Protein AF-A0A3C0JPP4-F1 (afdb_monomer_lite)

Radius of gyration: 12.52 Å; chains: 1; bounding box: 26×28×29 Å

Secondary structure (DSSP, 8-state):
--SSS-TT-HHHHHHTTTTSTTSSS---TT-HHHHT--STTHHHHHHHHHHHHT--TTPPTT--EEEEE-SSSS-EEEEE-

Structure (mmCIF, N/CA/C/O backbone):
data_AF-A0A3C0JPP4-F1
#
_entry.id   AF-A0A3C0JPP4-F1
#
loop_
_atom_site.group_PDB
_atom_site.id
_atom_site.type_symbol
_atom_site.label_atom_id
_atom_site.label_alt_id
_atom_site.label_comp_id
_atom_site.label_asym_id
_atom_site.label_entity_id
_atom_site.label_seq_id
_atom_site.pdbx_PDB_ins_code
_atom_site.Cartn_x
_atom_site.Cartn_y
_atom_site.Cartn_z
_atom_site.occupancy
_atom_site.B_iso_or_equiv
_atom_site.auth_seq_id
_atom_site.auth_comp_id
_atom_site.auth_asym_id
_atom_site.auth_atom_id
_atom_site.pdbx_PDB_model_num
ATOM 1 N N . ASP A 1 1 ? -2.995 1.798 -14.397 1.00 73.44 1 ASP A N 1
ATOM 2 C CA . ASP A 1 1 ? -3.198 3.088 -13.716 1.00 73.44 1 ASP A CA 1
ATOM 3 C C . ASP A 1 1 ? -4.613 3.080 -13.158 1.00 73.44 1 ASP A C 1
ATOM 5 O O . ASP A 1 1 ? -5.554 2.972 -13.937 1.00 73.44 1 ASP A O 1
ATOM 9 N N . TYR A 1 2 ? -4.741 3.007 -11.832 1.00 88.00 2 TYR A N 1
ATOM 10 C CA . TYR A 1 2 ? -5.997 2.703 -11.125 1.00 88.00 2 TYR A CA 1
ATOM 11 C C . TYR A 1 2 ? -6.777 3.956 -10.704 1.00 88.00 2 TYR A C 1
ATOM 13 O O . TYR A 1 2 ? -7.817 3.847 -10.061 1.00 88.00 2 TYR A O 1
ATOM 21 N N . GLY A 1 3 ? -6.295 5.143 -11.083 1.00 92.75 3 GLY A N 1
ATOM 22 C CA . GLY A 1 3 ? -6.975 6.411 -10.811 1.00 92.75 3 GLY A CA 1
ATOM 23 C C . GLY A 1 3 ? -6.805 6.935 -9.384 1.00 92.75 3 GLY A C 1
ATOM 24 O O . GLY A 1 3 ? -7.532 7.840 -8.995 1.00 92.75 3 GLY A O 1
ATOM 25 N N . PHE A 1 4 ? -5.854 6.396 -8.615 1.00 94.12 4 PHE A N 1
ATOM 26 C CA . PHE A 1 4 ? -5.534 6.879 -7.265 1.00 94.12 4 PHE A CA 1
ATOM 27 C C . PHE A 1 4 ? -4.829 8.245 -7.260 1.00 94.12 4 PHE A C 1
ATOM 29 O O . PHE A 1 4 ? -4.953 9.004 -6.307 1.00 94.12 4 PHE A O 1
ATOM 36 N N . CYS A 1 5 ? -4.124 8.581 -8.341 1.00 94.69 5 CYS A N 1
ATOM 37 C CA . CYS A 1 5 ? -3.504 9.885 -8.569 1.00 94.69 5 CYS A CA 1
ATOM 38 C C . CYS A 1 5 ? -3.634 10.277 -10.046 1.00 94.69 5 CYS A C 1
ATOM 40 O O . CYS A 1 5 ? -3.909 9.419 -10.89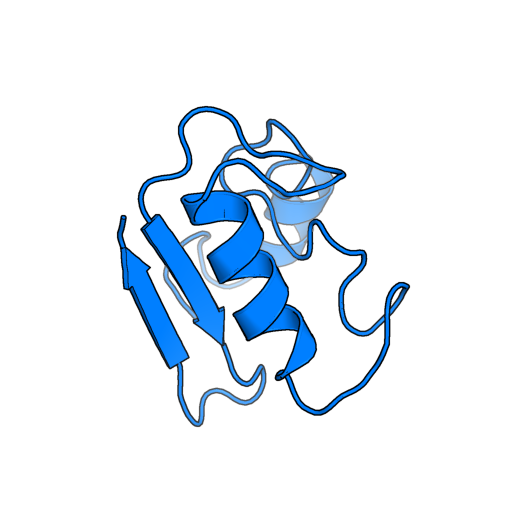3 1.00 94.69 5 CYS A O 1
ATOM 42 N N . GLN A 1 6 ? -3.414 11.552 -10.390 1.00 95.88 6 GLN A N 1
ATOM 43 C CA . GLN A 1 6 ? -3.372 11.933 -11.802 1.00 95.88 6 GLN A CA 1
ATOM 44 C C . GLN A 1 6 ? -2.085 11.431 -12.466 1.00 95.88 6 GLN A C 1
ATOM 46 O O . GLN A 1 6 ? -1.089 11.074 -11.827 1.00 95.88 6 GLN A O 1
ATOM 51 N N . ARG A 1 7 ? -2.095 11.413 -13.800 1.00 95.50 7 ARG A N 1
ATOM 52 C CA . ARG A 1 7 ? -0.948 10.970 -14.587 1.00 95.50 7 ARG A CA 1
ATOM 53 C C . ARG A 1 7 ? 0.272 11.848 -14.302 1.00 95.50 7 ARG A C 1
ATOM 55 O O . ARG A 1 7 ? 0.256 13.039 -14.586 1.00 95.50 7 ARG A O 1
ATOM 62 N N . GLY A 1 8 ? 1.350 11.223 -13.829 1.00 96.12 8 GLY A N 1
ATOM 63 C CA . GLY A 1 8 ? 2.595 11.909 -13.465 1.00 96.12 8 GLY A CA 1
ATOM 64 C C . GLY A 1 8 ? 2.688 12.313 -11.991 1.00 96.12 8 GLY A C 1
ATOM 65 O O . GLY A 1 8 ? 3.757 12.731 -11.562 1.00 96.12 8 GLY A O 1
ATOM 66 N N . GLU A 1 9 ? 1.628 12.121 -11.203 1.00 96.94 9 GLU A N 1
ATOM 67 C CA . GLU A 1 9 ? 1.590 12.504 -9.783 1.00 96.94 9 GLU A CA 1
ATOM 68 C C . GLU A 1 9 ? 1.930 11.354 -8.824 1.00 96.94 9 GLU A C 1
ATOM 70 O O . GLU A 1 9 ? 1.875 11.529 -7.613 1.00 96.94 9 GLU A O 1
ATOM 75 N N . GLY A 1 10 ? 2.333 10.184 -9.334 1.00 95.94 10 GLY A N 1
ATOM 76 C CA . GLY A 1 10 ? 2.652 9.025 -8.491 1.00 95.94 10 GLY A CA 1
ATOM 77 C C . GLY A 1 10 ? 3.824 9.255 -7.528 1.00 95.94 10 GLY A C 1
ATOM 78 O O . GLY A 1 10 ? 3.791 8.760 -6.409 1.00 95.94 10 GLY A O 1
ATOM 79 N N . GLY A 1 11 ? 4.837 10.033 -7.933 1.00 97.44 11 GLY A N 1
ATOM 80 C CA . GLY A 1 11 ? 5.951 10.415 -7.054 1.00 97.44 11 GLY A CA 1
ATOM 81 C C . GLY A 1 11 ? 5.471 11.248 -5.861 1.00 97.44 11 GLY A C 1
ATOM 82 O O . GLY A 1 11 ? 5.568 10.767 -4.734 1.00 97.44 11 GLY A O 1
ATOM 83 N N . PRO A 1 12 ? 4.868 12.429 -6.101 1.00 97.81 12 PRO A N 1
ATOM 84 C CA . PRO A 1 12 ? 4.258 13.237 -5.045 1.00 97.81 12 PRO A CA 1
ATOM 85 C C . PRO A 1 12 ? 3.258 12.469 -4.169 1.00 97.81 12 PRO A C 1
ATOM 87 O O . PRO A 1 12 ? 3.296 12.592 -2.951 1.00 97.81 12 PRO A O 1
ATOM 90 N N . PHE A 1 13 ? 2.412 11.616 -4.761 1.00 97.56 13 PHE A N 1
ATOM 91 C CA . PHE A 1 13 ? 1.449 10.796 -4.016 1.00 97.56 13 PHE A CA 1
ATOM 92 C C . PHE A 1 13 ? 2.133 9.903 -2.968 1.00 97.56 13 PHE A C 1
ATOM 94 O O . PHE A 1 13 ? 1.650 9.778 -1.843 1.00 97.56 13 PHE A O 1
ATOM 101 N N . VAL A 1 14 ? 3.274 9.304 -3.319 1.00 97.62 14 VAL A N 1
ATOM 102 C CA . VAL A 1 14 ? 4.079 8.495 -2.395 1.00 97.62 14 VAL A CA 1
ATOM 103 C C . VAL A 1 14 ? 4.835 9.371 -1.392 1.00 97.62 14 VAL A C 1
ATOM 105 O O . VAL A 1 14 ? 4.825 9.058 -0.206 1.00 97.62 14 VAL A O 1
ATOM 108 N N . GLU A 1 15 ? 5.452 10.471 -1.834 1.00 98.06 15 GLU A N 1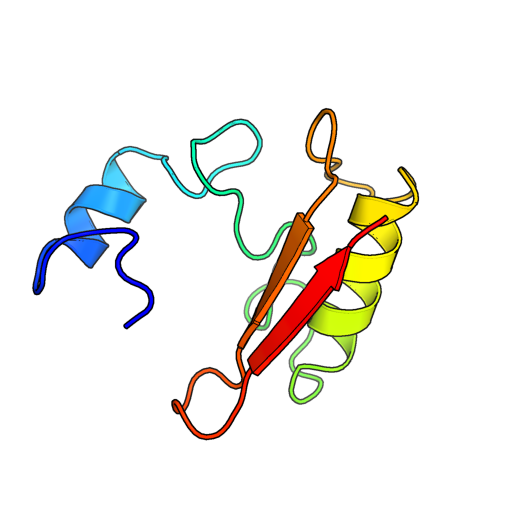
ATOM 109 C CA . GLU A 1 15 ? 6.216 11.391 -0.968 1.00 98.06 15 GLU A CA 1
ATOM 110 C C . GLU A 1 15 ? 5.359 12.033 0.133 1.00 98.06 15 GLU A C 1
ATOM 112 O O . GLU A 1 15 ? 5.852 12.291 1.230 1.00 98.06 15 GLU A O 1
ATOM 117 N N . GLU A 1 16 ? 4.067 12.247 -0.126 1.00 97.75 16 GLU A N 1
ATOM 118 C CA . GLU A 1 16 ? 3.093 12.738 0.856 1.00 97.75 16 GLU A CA 1
ATOM 119 C C . GLU A 1 16 ? 2.675 11.677 1.895 1.00 97.75 16 GLU A C 1
ATOM 121 O O . GLU A 1 16 ? 1.864 11.962 2.775 1.00 97.75 16 GLU A O 1
ATOM 126 N N . GLY A 1 17 ? 3.207 10.453 1.813 1.00 98.06 17 GLY A N 1
ATOM 127 C CA . GLY A 1 17 ? 2.931 9.372 2.761 1.00 98.06 17 GLY A CA 1
ATOM 128 C C . GLY A 1 17 ? 1.564 8.709 2.571 1.00 98.06 17 GLY A C 1
ATOM 129 O O . GLY A 1 17 ? 1.087 7.996 3.452 1.00 98.06 17 GLY A O 1
ATOM 130 N N . ARG A 1 18 ? 0.903 8.908 1.424 1.00 98.12 18 ARG A N 1
ATOM 131 C CA . ARG A 1 18 ? -0.454 8.376 1.193 1.00 98.12 18 ARG A CA 1
ATOM 132 C C . ARG A 1 18 ? -0.512 6.852 1.114 1.00 98.12 18 ARG A C 1
ATOM 134 O O . ARG A 1 18 ? -1.590 6.292 1.291 1.00 98.12 18 ARG A O 1
ATOM 141 N N . ILE A 1 19 ? 0.624 6.198 0.869 1.00 98.06 19 ILE A N 1
ATOM 142 C CA . ILE A 1 19 ? 0.740 4.734 0.806 1.00 98.06 19 ILE A CA 1
ATOM 143 C C . ILE A 1 19 ? 1.175 4.079 2.122 1.00 98.06 19 ILE A C 1
ATOM 145 O O . ILE A 1 19 ? 1.267 2.853 2.192 1.00 98.06 19 ILE A O 1
ATOM 149 N N . GLU A 1 20 ? 1.476 4.884 3.141 1.00 98.12 20 GLU A N 1
ATOM 150 C CA . GLU A 1 20 ? 1.936 4.405 4.443 1.00 98.12 20 GLU A CA 1
ATOM 151 C C . GLU A 1 20 ? 0.824 3.659 5.191 1.00 98.12 20 GLU A C 1
ATOM 153 O O . GLU A 1 20 ? -0.366 3.762 4.873 1.00 98.12 20 GLU A O 1
ATOM 158 N N . LEU A 1 21 ? 1.194 2.932 6.246 1.00 97.62 21 LEU A N 1
ATOM 159 C CA . LEU A 1 21 ? 0.204 2.377 7.164 1.00 97.62 21 LEU A CA 1
ATOM 160 C C . LEU A 1 21 ? -0.554 3.522 7.861 1.00 97.62 21 LEU A C 1
ATOM 162 O O . LEU A 1 21 ? 0.049 4.344 8.547 1.00 97.62 21 LEU A O 1
ATOM 166 N N . GLY A 1 22 ? -1.877 3.570 7.678 1.00 96.38 22 GLY A N 1
ATOM 167 C CA . GLY A 1 22 ? -2.723 4.688 8.123 1.00 96.38 22 GLY A CA 1
ATOM 168 C C . GLY A 1 22 ? -2.832 5.841 7.115 1.00 96.38 22 GLY A C 1
ATOM 169 O O . GLY A 1 22 ? -3.534 6.815 7.387 1.00 96.38 22 GLY A O 1
ATOM 170 N N . GLY A 1 23 ? -2.166 5.732 5.961 1.00 96.94 23 GLY A N 1
ATOM 171 C CA . GLY A 1 23 ? -2.354 6.616 4.815 1.00 96.94 23 GLY A CA 1
ATOM 172 C C . GLY A 1 23 ? -3.688 6.382 4.099 1.00 96.94 23 GLY A C 1
ATOM 173 O O . GLY A 1 23 ? -4.507 5.556 4.497 1.00 96.94 23 GLY A O 1
ATOM 174 N N . GLU A 1 24 ? -3.898 7.123 3.012 1.00 96.12 24 GLU A N 1
ATOM 175 C CA . GLU A 1 24 ? -5.126 7.071 2.210 1.00 96.12 24 GLU A CA 1
ATOM 176 C C . GLU A 1 24 ? -5.344 5.689 1.576 1.00 96.12 24 GLU A C 1
ATOM 178 O O . GLU A 1 24 ? -6.460 5.171 1.574 1.00 96.12 24 GLU A O 1
ATOM 183 N N . ILE A 1 25 ? -4.275 5.082 1.051 1.00 96.38 25 ILE A N 1
ATOM 184 C CA . ILE A 1 25 ? -4.310 3.774 0.391 1.00 96.38 25 ILE A CA 1
ATOM 185 C C . ILE A 1 25 ? -3.060 2.996 0.806 1.00 96.38 25 ILE A C 1
ATOM 187 O O . ILE A 1 25 ? -2.070 3.034 0.080 1.00 96.38 25 ILE A O 1
ATOM 191 N N . PRO A 1 26 ? -3.065 2.297 1.955 1.00 98.06 26 PRO A N 1
ATOM 192 C CA . PRO A 1 26 ? -1.906 1.525 2.395 1.00 98.06 26 PRO A CA 1
ATOM 193 C C . PRO A 1 26 ? -1.482 0.484 1.346 1.00 98.06 26 PRO A C 1
ATOM 195 O O . PRO A 1 26 ? -2.306 -0.308 0.881 1.00 98.06 26 PRO A O 1
ATOM 198 N N . VAL A 1 27 ? -0.198 0.469 0.971 1.00 97.19 27 VAL A N 1
ATOM 199 C CA . VAL A 1 27 ? 0.351 -0.418 -0.076 1.00 97.19 27 VAL A CA 1
ATOM 200 C C . VAL A 1 27 ? 1.435 -1.326 0.497 1.00 97.19 27 VAL A C 1
ATOM 202 O O . VAL A 1 27 ? 2.273 -0.884 1.275 1.00 97.19 27 VAL A O 1
ATOM 205 N N . ASN A 1 28 ? 1.469 -2.590 0.053 1.00 97.44 28 ASN A N 1
ATOM 206 C CA . ASN A 1 28 ? 2.527 -3.553 0.382 1.00 97.44 28 ASN A CA 1
ATOM 207 C C . ASN A 1 28 ? 2.784 -3.679 1.898 1.00 97.44 28 ASN A C 1
ATOM 209 O O . ASN A 1 28 ? 3.934 -3.706 2.329 1.00 97.44 28 ASN A O 1
ATOM 213 N N . THR A 1 29 ? 1.726 -3.780 2.709 1.00 98.38 29 THR A N 1
ATOM 214 C CA . THR A 1 29 ? 1.792 -3.820 4.186 1.00 98.38 29 THR A CA 1
ATOM 215 C C . THR A 1 29 ? 2.652 -4.957 4.747 1.00 98.38 29 THR A C 1
ATOM 217 O O . THR A 1 29 ? 3.193 -4.832 5.841 1.00 98.38 29 THR A O 1
ATOM 220 N N . SER A 1 30 ? 2.847 -6.046 3.996 1.00 97.75 30 SER A N 1
ATOM 221 C CA . SER A 1 30 ? 3.777 -7.127 4.351 1.00 97.75 30 SER A CA 1
ATOM 222 C C . SER A 1 30 ? 5.257 -6.803 4.091 1.00 97.75 30 SER A C 1
ATOM 224 O O . SER A 1 30 ? 6.131 -7.537 4.544 1.00 97.75 30 SER A O 1
ATOM 226 N N . GLY A 1 31 ? 5.549 -5.738 3.339 1.00 97.44 31 GLY A N 1
ATOM 227 C CA . GLY A 1 31 ? 6.871 -5.387 2.812 1.00 97.44 31 GLY A CA 1
ATOM 228 C C . GLY A 1 31 ? 7.005 -5.546 1.291 1.00 97.44 31 GLY A C 1
ATOM 229 O O . GLY A 1 31 ? 8.002 -5.114 0.707 1.00 97.44 31 GLY A O 1
ATOM 230 N N . GLY A 1 32 ? 6.014 -6.137 0.617 1.00 96.25 32 GLY A N 1
ATOM 231 C CA . GLY A 1 32 ? 6.012 -6.235 -0.844 1.00 96.25 32 GLY A CA 1
ATOM 232 C C . GLY A 1 32 ? 7.129 -7.120 -1.409 1.00 96.25 32 GLY A C 1
ATOM 233 O O . GLY A 1 32 ? 7.829 -7.839 -0.697 1.00 96.25 32 GLY A O 1
ATOM 234 N N . HIS A 1 33 ? 7.363 -7.021 -2.717 1.00 95.06 33 HIS A N 1
ATOM 235 C CA . HIS A 1 33 ? 8.495 -7.703 -3.357 1.00 95.06 33 HIS A CA 1
ATOM 236 C C . HIS A 1 33 ? 9.869 -7.213 -2.871 1.00 95.06 33 HIS A C 1
ATOM 238 O O . HIS A 1 33 ? 10.850 -7.937 -3.027 1.00 95.06 33 HIS A O 1
ATOM 244 N N . LEU A 1 34 ? 9.948 -6.001 -2.311 1.00 96.19 34 LEU A N 1
ATOM 245 C CA . LEU A 1 34 ? 11.208 -5.383 -1.895 1.00 96.19 34 LEU A CA 1
ATOM 246 C C . LEU A 1 34 ? 11.698 -5.879 -0.530 1.00 96.19 34 LEU A C 1
ATOM 248 O O . LEU A 1 34 ? 12.906 -6.022 -0.354 1.00 96.19 34 LEU A O 1
ATOM 252 N N . SER A 1 35 ? 10.785 -6.158 0.407 1.00 97.38 35 SER A N 1
ATOM 253 C CA . SER A 1 35 ? 11.149 -6.456 1.800 1.00 97.38 35 SER A CA 1
ATOM 254 C C . SER A 1 35 ? 10.548 -7.752 2.353 1.00 97.38 35 SER A C 1
ATOM 256 O O . SER A 1 35 ? 11.079 -8.272 3.330 1.00 97.38 35 SER A O 1
ATOM 258 N N . GLU A 1 36 ? 9.480 -8.296 1.755 1.00 97.19 36 GLU A N 1
ATOM 259 C CA . GLU A 1 36 ? 8.918 -9.593 2.162 1.00 97.19 36 GLU A CA 1
ATOM 260 C C . GLU A 1 36 ? 9.558 -10.731 1.356 1.00 97.19 36 GLU A C 1
ATOM 262 O O . GLU A 1 36 ? 10.396 -11.478 1.858 1.00 97.19 36 GLU A O 1
ATOM 267 N N . ALA A 1 37 ? 9.143 -10.870 0.095 1.00 96.69 37 ALA A N 1
ATOM 268 C CA . ALA A 1 37 ? 9.641 -11.857 -0.854 1.00 96.69 37 ALA A CA 1
ATOM 269 C C . ALA A 1 37 ? 9.093 -11.568 -2.258 1.00 96.69 37 ALA A C 1
ATOM 271 O O . ALA A 1 37 ? 7.953 -11.121 -2.419 1.00 96.69 37 ALA A O 1
ATOM 272 N N . TYR A 1 38 ? 9.866 -11.915 -3.289 1.00 94.81 38 TYR A N 1
ATOM 273 C CA . TYR A 1 38 ? 9.387 -11.929 -4.670 1.00 94.81 38 TYR A CA 1
ATOM 274 C C . TYR A 1 38 ? 8.855 -13.320 -5.046 1.00 94.81 38 TYR A C 1
ATOM 276 O O . TYR A 1 38 ? 9.592 -14.163 -5.554 1.00 94.81 38 TYR A O 1
ATOM 284 N N . LEU A 1 39 ? 7.567 -13.564 -4.777 1.00 93.00 39 LEU A N 1
ATOM 285 C CA . LEU A 1 39 ? 6.871 -14.827 -5.074 1.00 93.00 39 LEU A CA 1
ATOM 286 C C . LEU A 1 39 ? 5.775 -14.644 -6.132 1.00 93.00 39 LEU A C 1
ATOM 288 O O . LEU A 1 39 ? 4.670 -15.167 -5.991 1.00 93.00 39 LEU A O 1
ATOM 292 N N . GLN A 1 40 ? 6.079 -13.869 -7.178 1.00 90.06 40 GLN A N 1
ATOM 293 C CA . GLN A 1 40 ? 5.177 -13.613 -8.310 1.00 90.06 40 GLN A CA 1
ATOM 294 C C . GLN A 1 40 ? 3.756 -13.200 -7.867 1.00 90.06 40 GLN A C 1
ATOM 296 O O . GLN A 1 40 ? 2.762 -13.675 -8.408 1.00 90.06 40 GLN A O 1
ATOM 301 N N . GLY A 1 41 ? 3.657 -12.352 -6.837 1.00 89.38 41 GLY A N 1
ATOM 302 C CA . GLY A 1 41 ? 2.386 -11.829 -6.326 1.00 89.38 41 GLY A CA 1
ATOM 303 C C . GLY A 1 41 ? 1.599 -12.761 -5.396 1.00 89.38 41 GLY A C 1
ATOM 304 O O . GLY A 1 41 ? 0.656 -12.301 -4.753 1.00 89.38 41 GLY A O 1
ATOM 305 N N . MET A 1 42 ? 1.981 -14.033 -5.231 1.00 94.12 42 MET A N 1
ATOM 306 C CA . MET A 1 42 ? 1.240 -14.961 -4.359 1.00 94.12 42 MET A CA 1
ATOM 307 C C . MET A 1 42 ? 1.218 -14.499 -2.897 1.00 94.12 42 MET A C 1
ATOM 309 O O . MET A 1 42 ? 0.192 -14.605 -2.226 1.00 94.12 42 MET A O 1
ATOM 313 N N . ASN A 1 43 ? 2.324 -13.934 -2.412 1.00 95.44 43 ASN A N 1
ATOM 314 C CA . ASN A 1 43 ? 2.404 -13.338 -1.080 1.00 95.44 43 ASN A CA 1
ATOM 315 C C . ASN A 1 43 ? 1.504 -12.101 -0.924 1.00 95.44 43 ASN A C 1
ATOM 317 O O . ASN A 1 43 ? 0.916 -11.925 0.137 1.00 95.44 43 ASN A O 1
ATOM 321 N N . GLN A 1 44 ? 1.301 -11.312 -1.985 1.00 96.94 44 GLN A N 1
ATOM 322 C CA . GLN A 1 44 ? 0.398 -10.153 -1.952 1.00 96.94 44 GLN A CA 1
ATOM 323 C C . GLN A 1 44 ? -1.067 -10.578 -1.803 1.00 96.94 44 GLN A C 1
ATOM 325 O O . GLN A 1 44 ? -1.820 -9.973 -1.043 1.00 96.94 44 GLN A O 1
ATOM 330 N N . ILE A 1 45 ? -1.465 -11.672 -2.462 1.00 97.12 45 ILE A N 1
ATOM 331 C CA . ILE A 1 45 ? -2.808 -12.251 -2.297 1.00 97.12 45 ILE A CA 1
ATOM 332 C C . ILE A 1 45 ? -3.013 -12.721 -0.854 1.00 97.12 45 ILE A C 1
ATOM 334 O O . ILE A 1 45 ? -4.051 -12.445 -0.253 1.00 97.12 45 ILE A O 1
ATOM 338 N N . ILE A 1 46 ? -2.021 -13.413 -0.285 1.00 97.88 46 ILE A N 1
ATOM 339 C CA . ILE A 1 46 ? -2.072 -13.869 1.109 1.00 97.88 46 ILE A CA 1
ATOM 340 C C . ILE A 1 46 ? -2.184 -12.672 2.058 1.00 97.88 46 ILE A C 1
ATOM 342 O O . ILE A 1 46 ? -2.996 -12.711 2.980 1.00 97.88 46 ILE A O 1
ATOM 346 N N . GLU A 1 47 ? -1.410 -11.613 1.826 1.00 98.44 47 GLU A N 1
ATOM 347 C CA . GLU A 1 47 ? -1.441 -10.415 2.662 1.00 98.44 47 GLU A CA 1
ATOM 348 C C . GLU 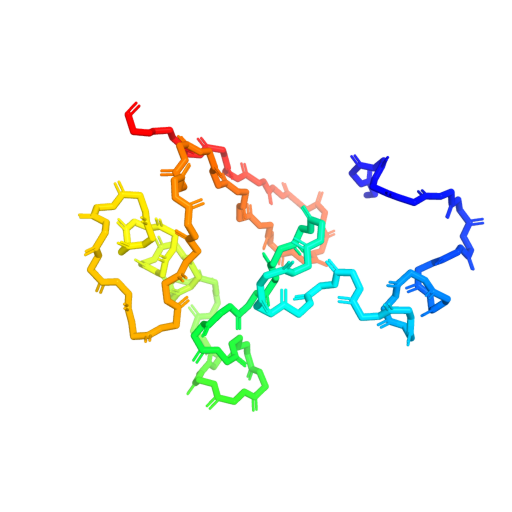A 1 47 ? -2.799 -9.712 2.610 1.00 98.44 47 GLU A C 1
ATOM 350 O O . GLU A 1 47 ? -3.365 -9.418 3.660 1.00 98.44 47 GLU A O 1
ATOM 355 N N . VAL A 1 48 ? -3.400 -9.535 1.429 1.00 98.38 48 VAL A N 1
ATOM 356 C CA . VAL A 1 48 ? -4.757 -8.969 1.341 1.00 98.38 48 VAL A CA 1
ATOM 357 C C . VAL A 1 48 ? -5.775 -9.842 2.082 1.00 98.38 48 VAL A C 1
ATOM 359 O O . VAL A 1 48 ? -6.633 -9.322 2.793 1.00 98.38 48 VAL A O 1
ATOM 362 N N . VAL A 1 49 ? -5.668 -11.173 1.996 1.00 98.50 49 VAL A N 1
ATOM 363 C CA . VAL A 1 49 ? -6.537 -12.076 2.771 1.00 98.50 49 VAL A CA 1
ATOM 364 C C . VAL A 1 49 ? -6.330 -11.904 4.281 1.00 98.50 49 VAL A C 1
ATOM 366 O O . VAL A 1 49 ? -7.316 -11.918 5.019 1.00 98.50 49 VAL A O 1
ATOM 369 N N . ARG A 1 50 ? -5.089 -11.724 4.756 1.00 98.62 50 ARG A N 1
ATOM 370 C CA . ARG A 1 50 ? -4.800 -11.429 6.173 1.00 98.62 50 ARG A CA 1
ATOM 371 C C . ARG A 1 50 ? -5.406 -10.096 6.602 1.00 98.62 50 ARG A C 1
ATOM 373 O O . ARG A 1 50 ? -6.079 -10.057 7.629 1.00 98.62 50 ARG A O 1
ATOM 380 N N . GLN A 1 51 ? -5.255 -9.048 5.791 1.00 98.75 51 GLN A N 1
ATOM 381 C CA . GLN A 1 51 ? -5.834 -7.727 6.050 1.00 98.75 51 GLN A CA 1
ATOM 382 C C . GLN A 1 51 ? -7.357 -7.795 6.215 1.00 98.75 51 GLN A C 1
ATOM 384 O O . GLN A 1 51 ? -7.882 -7.356 7.237 1.00 98.75 51 GLN A O 1
ATOM 389 N N . LEU A 1 52 ? -8.060 -8.431 5.270 1.00 98.62 52 LEU A N 1
ATOM 390 C CA . LEU A 1 52 ? -9.524 -8.590 5.298 1.00 98.62 52 LEU A CA 1
ATOM 391 C C . LEU A 1 52 ? -10.019 -9.475 6.456 1.00 98.62 52 LEU A C 1
ATOM 393 O O . LEU A 1 52 ? -11.175 -9.394 6.882 1.00 98.62 52 LEU A O 1
ATOM 397 N N . ARG A 1 53 ? -9.158 -10.353 6.978 1.00 98.50 53 ARG A N 1
ATOM 398 C CA . ARG A 1 53 ? -9.452 -11.199 8.143 1.00 98.50 53 ARG A CA 1
ATOM 399 C C . ARG A 1 53 ? -9.065 -10.565 9.474 1.00 98.50 53 ARG A C 1
ATOM 401 O O . ARG A 1 53 ? -9.423 -11.138 10.499 1.00 98.50 53 ARG A O 1
ATOM 408 N N . SER A 1 54 ? -8.424 -9.399 9.453 1.00 98.38 54 SER A N 1
ATOM 409 C CA . SER A 1 54 ? -7.880 -8.731 10.637 1.00 98.38 54 SER A CA 1
ATOM 410 C C . SER A 1 54 ? -6.779 -9.544 11.337 1.00 98.38 54 SER A C 1
ATOM 412 O O . SER A 1 54 ? -6.760 -9.643 12.561 1.00 98.38 54 SER A O 1
ATOM 414 N N . ASP A 1 55 ? -5.895 -10.155 10.545 1.00 98.44 55 ASP A N 1
ATOM 415 C CA . ASP A 1 55 ? -4.807 -11.047 10.985 1.00 98.44 55 ASP A CA 1
ATOM 416 C C . ASP A 1 55 ? -3.449 -10.660 10.352 1.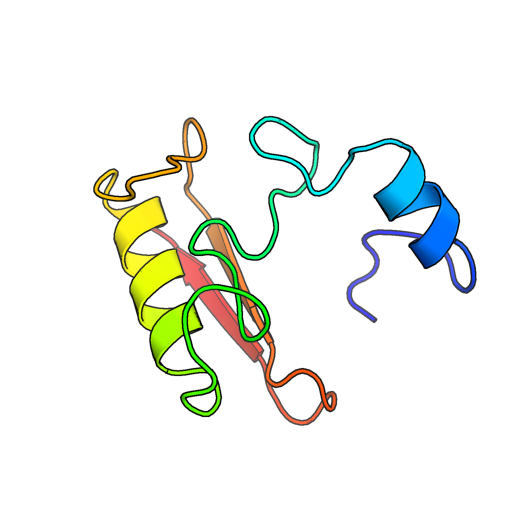00 98.44 55 ASP A C 1
ATOM 418 O O . ASP A 1 55 ? -2.559 -11.495 10.183 1.00 98.44 55 ASP A O 1
ATOM 422 N N . SER A 1 56 ? -3.286 -9.402 9.918 1.00 98.44 56 SER A N 1
ATOM 423 C CA . SER A 1 56 ? -1.988 -8.903 9.439 1.00 98.44 56 SER A CA 1
ATOM 424 C C . SER A 1 56 ? -1.138 -8.347 10.583 1.00 98.44 56 SER A C 1
ATOM 426 O O . SER A 1 56 ? -1.647 -7.796 11.558 1.00 98.44 56 SER A O 1
ATOM 428 N N . HIS A 1 57 ? 0.186 -8.449 10.440 1.00 97.69 57 HIS A N 1
ATOM 429 C CA . HIS A 1 57 ? 1.137 -7.818 11.355 1.00 97.69 57 HIS A CA 1
ATOM 430 C C . HIS A 1 57 ? 1.092 -6.282 11.269 1.00 97.69 57 HIS A C 1
ATOM 432 O O . HIS A 1 57 ? 1.193 -5.606 12.290 1.00 97.69 57 HIS A O 1
ATOM 438 N N . ALA A 1 58 ? 0.907 -5.739 10.062 1.00 98.12 58 ALA A N 1
ATOM 439 C CA . ALA A 1 58 ? 0.773 -4.309 9.789 1.00 98.12 58 ALA A CA 1
ATOM 440 C C . ALA A 1 58 ? -0.676 -4.010 9.380 1.00 98.12 58 ALA A C 1
ATOM 442 O O . ALA A 1 58 ? -0.978 -3.739 8.218 1.00 98.12 58 ALA A O 1
ATOM 443 N N . GLN A 1 59 ? -1.594 -4.167 10.333 1.00 98.56 59 GLN A N 1
ATOM 444 C CA . GLN A 1 59 ? -3.032 -4.168 10.076 1.00 98.56 59 GLN A CA 1
ATOM 445 C C . GL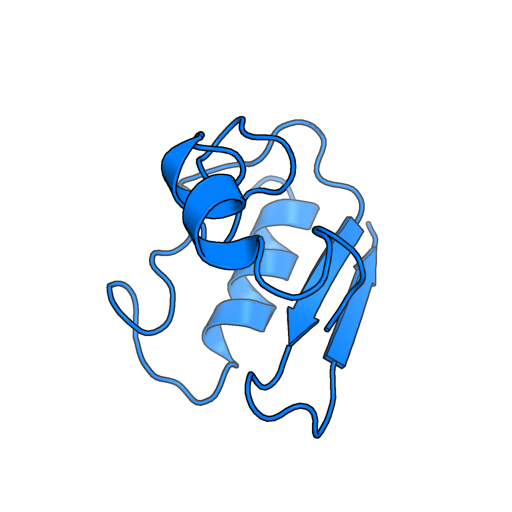N A 1 59 ? -3.566 -2.788 9.661 1.00 98.56 59 GLN A C 1
ATOM 447 O O . GLN A 1 59 ? -3.413 -1.807 10.386 1.00 98.56 59 GLN A O 1
ATOM 452 N N . VAL A 1 60 ? -4.276 -2.746 8.533 1.00 98.56 60 VAL A N 1
ATOM 453 C CA . VAL A 1 60 ? -5.086 -1.601 8.103 1.00 98.56 60 VAL A CA 1
ATOM 454 C C . VAL A 1 60 ? -6.396 -1.596 8.888 1.00 98.56 60 VAL A C 1
ATOM 456 O O . VAL A 1 60 ? -7.091 -2.617 8.973 1.00 98.56 60 VAL A O 1
ATOM 459 N N . GLU A 1 61 ? -6.742 -0.450 9.469 1.00 97.69 61 GLU A N 1
ATOM 460 C CA . GLU A 1 61 ? -7.990 -0.291 10.212 1.00 97.69 61 GLU A CA 1
ATOM 461 C C . GLU A 1 61 ? -9.205 -0.472 9.295 1.00 97.69 61 GLU A C 1
ATOM 463 O O . GLU A 1 61 ? -9.285 0.122 8.224 1.00 97.69 61 GLU A O 1
ATOM 468 N N . ASN A 1 62 ? -10.172 -1.286 9.734 1.00 96.44 62 ASN A N 1
ATOM 469 C CA . ASN A 1 62 ? -11.444 -1.512 9.037 1.00 96.44 62 ASN A CA 1
ATOM 470 C C . ASN A 1 62 ? -11.293 -1.920 7.556 1.00 96.44 62 ASN A C 1
ATOM 472 O O . ASN A 1 62 ? -12.079 -1.508 6.705 1.00 96.44 62 ASN A O 1
ATOM 476 N N . ALA A 1 63 ? -10.285 -2.737 7.236 1.00 97.94 63 ALA A N 1
ATOM 477 C CA . ALA A 1 63 ? -10.078 -3.237 5.881 1.00 97.94 63 ALA A CA 1
ATOM 478 C C . ALA A 1 63 ? -11.265 -4.099 5.399 1.00 97.94 63 ALA A C 1
ATOM 480 O O . ALA A 1 63 ? -11.455 -5.230 5.849 1.00 97.94 63 ALA A O 1
ATOM 481 N N . GLU A 1 64 ? -12.043 -3.576 4.446 1.00 98.00 64 GLU A N 1
ATOM 482 C CA . GLU A 1 64 ? -13.172 -4.287 3.820 1.00 98.00 64 GLU A CA 1
ATOM 483 C C . GLU A 1 64 ? -12.930 -4.651 2.352 1.00 98.00 64 GLU A C 1
ATOM 485 O O . GLU A 1 64 ? -13.565 -5.575 1.841 1.00 98.00 64 GLU A O 1
ATOM 490 N N . LEU A 1 65 ? -12.026 -3.940 1.675 1.00 98.06 65 LEU A N 1
ATOM 491 C CA . LEU A 1 65 ? -11.734 -4.081 0.251 1.00 98.06 65 LEU A CA 1
ATOM 492 C C . LEU A 1 65 ? -10.220 -4.031 0.027 1.00 98.06 65 LEU A C 1
ATOM 494 O O . LEU A 1 65 ? -9.548 -3.157 0.569 1.00 98.06 65 LEU A O 1
ATOM 498 N N . GLY A 1 66 ? -9.693 -4.941 -0.788 1.00 97.75 66 GLY A N 1
ATOM 499 C CA . GLY A 1 66 ? -8.282 -4.968 -1.168 1.00 97.75 66 GLY A CA 1
ATOM 500 C C . GLY A 1 66 ? -8.092 -5.194 -2.663 1.00 97.75 66 GLY A C 1
ATOM 501 O O . GLY A 1 66 ? -8.857 -5.931 -3.287 1.00 97.75 66 GLY A O 1
ATOM 502 N N . LEU A 1 67 ? -7.059 -4.564 -3.223 1.00 96.94 67 LEU A N 1
ATOM 503 C CA . LEU A 1 67 ? -6.634 -4.696 -4.616 1.00 96.94 67 LEU A CA 1
ATOM 504 C C . LEU A 1 67 ? -5.269 -5.390 -4.663 1.00 96.94 67 LEU A C 1
ATOM 506 O O . LEU A 1 67 ? -4.348 -4.987 -3.958 1.00 96.94 67 LEU A O 1
ATOM 510 N N . VAL A 1 68 ? -5.128 -6.395 -5.525 1.00 96.19 68 VAL A N 1
ATOM 511 C CA . VAL A 1 68 ? -3.835 -6.994 -5.887 1.00 96.19 68 VAL A CA 1
ATOM 512 C C . VAL A 1 68 ? -3.644 -6.838 -7.387 1.00 96.19 68 VAL A C 1
ATOM 514 O O . VAL A 1 68 ? -4.514 -7.236 -8.156 1.00 96.19 68 VAL A O 1
ATOM 517 N N . ASP A 1 69 ? -2.511 -6.280 -7.796 1.00 93.19 69 ASP A N 1
ATOM 518 C CA . ASP A 1 69 ? -2.144 -6.058 -9.195 1.00 93.19 69 ASP A CA 1
ATOM 519 C C . ASP A 1 69 ? -0.920 -6.900 -9.577 1.00 93.19 69 ASP A C 1
ATOM 521 O O . ASP A 1 69 ? -0.016 -7.095 -8.762 1.00 93.19 69 ASP A O 1
ATOM 525 N N . SER A 1 70 ? -0.872 -7.377 -10.823 1.00 86.75 70 SER A N 1
ATOM 526 C CA . SER A 1 70 ? 0.288 -8.092 -11.368 1.00 86.75 70 SER A CA 1
ATOM 527 C C . SER A 1 70 ? 1.512 -7.187 -11.573 1.00 86.75 70 SER A C 1
ATOM 529 O O . SER A 1 70 ? 2.622 -7.689 -11.747 1.00 86.75 70 SER A O 1
ATOM 531 N N . GLY A 1 71 ? 1.335 -5.862 -11.547 1.00 81.88 71 GLY A N 1
ATOM 532 C CA . GLY A 1 71 ? 2.391 -4.855 -11.687 1.00 81.88 71 GLY A CA 1
ATOM 533 C C . GLY A 1 71 ? 2.766 -4.537 -13.138 1.00 81.88 71 GLY A C 1
ATOM 534 O O . GLY A 1 71 ? 3.393 -3.513 -13.400 1.00 81.88 71 GLY A O 1
ATOM 535 N N . ASP A 1 72 ? 2.363 -5.382 -14.091 1.00 82.38 72 ASP A N 1
ATOM 536 C CA . ASP A 1 72 ? 2.587 -5.219 -15.534 1.00 82.38 72 ASP A CA 1
ATOM 537 C C . ASP A 1 72 ? 1.314 -4.819 -16.306 1.00 82.38 72 ASP A C 1
ATOM 539 O O . ASP A 1 72 ? 1.351 -4.635 -17.523 1.00 82.38 72 ASP A O 1
ATOM 543 N N . GLY A 1 73 ? 0.185 -4.669 -15.604 1.00 77.81 73 GLY A N 1
ATOM 544 C CA . GLY A 1 73 ? -1.110 -4.325 -16.190 1.00 77.81 73 GLY A CA 1
ATOM 545 C C . GLY A 1 73 ? -1.812 -5.479 -16.913 1.00 77.81 73 GLY A C 1
ATOM 546 O O . GLY A 1 73 ? -2.777 -5.229 -17.637 1.00 77.81 73 GLY A O 1
ATOM 547 N N . SER A 1 74 ? -1.354 -6.724 -16.740 1.00 86.19 74 SER A N 1
ATOM 548 C CA . SER A 1 74 ? -1.985 -7.906 -17.343 1.00 86.19 74 SER A CA 1
ATOM 549 C C . SER A 1 74 ? -3.205 -8.417 -16.571 1.00 86.19 74 SER A C 1
ATOM 551 O O . SER A 1 74 ? -4.098 -9.015 -17.177 1.00 86.19 74 SER A O 1
ATOM 553 N N . GLY A 1 75 ? -3.297 -8.158 -15.263 1.00 89.38 75 GLY A N 1
ATOM 554 C CA . GLY A 1 75 ? -4.451 -8.566 -14.469 1.00 89.38 75 GLY A CA 1
ATOM 555 C C . GLY A 1 75 ? -4.436 -8.063 -13.030 1.00 89.38 75 GLY A C 1
ATOM 556 O O . GLY A 1 75 ? -3.392 -7.754 -12.464 1.00 89.38 75 GLY A O 1
ATOM 557 N N . ALA A 1 76 ? -5.624 -8.024 -12.427 1.00 94.19 76 ALA A N 1
ATOM 558 C CA . ALA A 1 76 ? -5.811 -7.618 -11.042 1.00 94.19 76 ALA A CA 1
ATOM 559 C C . ALA A 1 76 ? -6.933 -8.412 -10.365 1.00 94.19 76 ALA A C 1
ATOM 561 O O . ALA A 1 76 ? -7.840 -8.929 -11.022 1.00 94.19 76 ALA A O 1
ATOM 562 N N . LEU A 1 77 ? -6.879 -8.477 -9.037 1.00 95.69 77 LEU A N 1
ATOM 563 C CA . LEU A 1 77 ? -7.900 -9.061 -8.175 1.00 95.69 77 LEU A CA 1
ATOM 564 C C . LEU A 1 77 ? -8.434 -7.996 -7.223 1.00 95.69 77 LEU A C 1
ATOM 566 O O . LEU A 1 77 ? -7.659 -7.279 -6.596 1.00 95.69 77 LEU A O 1
ATOM 570 N N . ILE A 1 78 ? -9.755 -7.949 -7.067 1.00 97.06 78 ILE A N 1
ATOM 571 C CA . ILE A 1 78 ? -10.416 -7.204 -5.996 1.00 97.06 78 ILE A CA 1
ATOM 572 C C . ILE A 1 78 ? -11.022 -8.229 -5.040 1.00 97.06 78 ILE A C 1
ATOM 574 O O . ILE A 1 78 ? -11.818 -9.075 -5.450 1.00 97.06 78 ILE A O 1
ATOM 578 N N . LEU A 1 79 ? -10.628 -8.161 -3.772 1.00 98.12 79 LEU A N 1
ATOM 579 C CA . LEU A 1 79 ? -11.098 -9.039 -2.703 1.00 98.12 79 LEU A CA 1
ATOM 580 C C . LEU A 1 79 ? -11.890 -8.211 -1.693 1.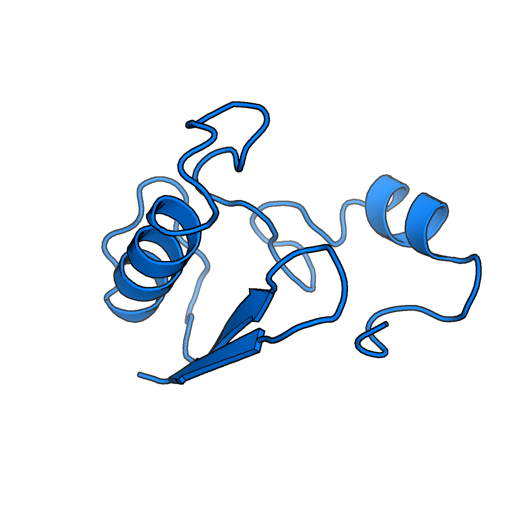00 98.12 79 LEU A C 1
ATOM 582 O O . LEU A 1 79 ? -11.499 -7.090 -1.373 1.00 98.12 79 LEU A O 1
ATOM 586 N N . ARG A 1 80 ? -12.995 -8.763 -1.189 1.00 97.62 80 ARG A N 1
ATOM 587 C CA . ARG A 1 80 ? -13.864 -8.110 -0.203 1.00 97.62 80 ARG A CA 1
ATOM 588 C C . ARG A 1 80 ? -14.153 -9.059 0.959 1.00 97.62 80 ARG A C 1
ATOM 590 O O . ARG A 1 80 ? -14.263 -10.265 0.729 1.00 97.62 80 ARG A O 1
ATOM 597 N N . ARG A 1 81 ? -14.259 -8.512 2.171 1.00 92.38 81 ARG A N 1
ATOM 598 C CA . ARG A 1 81 ? -14.763 -9.226 3.353 1.00 92.38 81 ARG A CA 1
ATOM 599 C C . ARG A 1 81 ? -16.281 -9.416 3.295 1.00 92.38 81 ARG A C 1
ATOM 601 O O . ARG A 1 81 ? -16.982 -8.471 2.868 1.00 92.38 81 ARG A O 1
#

pLDDT: mean 95.42, std 4.71, range [73.44, 98.75]

Sequence (81 aa):
DYGFCQRGEGGPFVEEGRIELGGEIPVNTSGGHLSEAYLQGMNQIIEVVRQLRSDSHAQVENAELGLVDSGDGSGALILRR

Foldseek 3Di:
DPPPDPVPCPVVCVVVVQCPLVHVNPPPQCVPCNGRHDPQQPVVVVQLVCQQVVNDPSHRPPRAWDKGDSVVPPDIDIDGD